Protein AF-A0A7L4YLK4-F1 (afdb_monomer_lite)

Sequence (87 aa):
MRCRPDHPLAHRNVETIRCLVGRNLGWSLMIGHPRSDVTYDGGRLAFIEIADELPDNGIVLLHPGSRRTAKQQMVVDYVTSDLVVQP

Organism: NCBI:txid1891644

Structure (mmCIF, N/CA/C/O backbone):
data_AF-A0A7L4YLK4-F1
#
_entry.id   AF-A0A7L4YLK4-F1
#
loop_
_atom_site.group_PDB
_atom_site.id
_atom_site.type_symbol
_atom_site.label_atom_id
_atom_site.label_alt_id
_atom_site.label_comp_id
_atom_site.label_asym_id
_atom_site.label_entity_id
_atom_site.label_seq_id
_atom_site.pdbx_PDB_ins_code
_atom_site.Cartn_x
_atom_site.Cartn_y
_atom_site.Cartn_z
_atom_site.occupancy
_atom_site.B_iso_or_equiv
_atom_site.auth_seq_id
_atom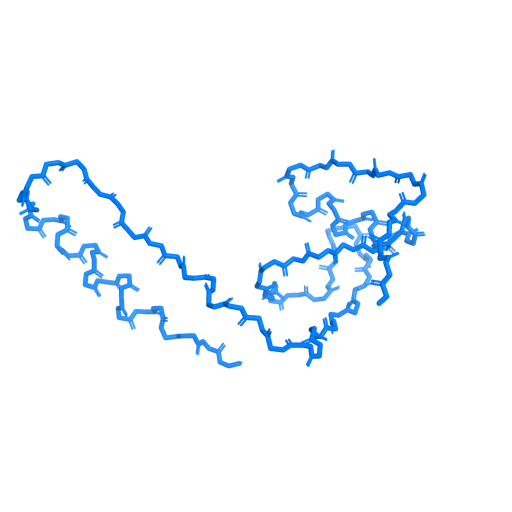_site.auth_comp_id
_atom_site.auth_asym_id
_atom_site.auth_atom_id
_atom_site.pdbx_PDB_model_num
ATOM 1 N N . MET A 1 1 ? 19.287 -10.498 -0.515 1.00 38.78 1 MET A N 1
ATOM 2 C CA . MET A 1 1 ? 19.494 -9.242 -1.273 1.00 38.78 1 MET A CA 1
ATOM 3 C C . MET A 1 1 ? 19.203 -8.077 -0.332 1.00 38.78 1 MET A C 1
ATOM 5 O O . MET A 1 1 ? 18.163 -8.098 0.308 1.00 38.78 1 MET A O 1
ATOM 9 N N . ARG A 1 2 ? 20.123 -7.123 -0.130 1.00 43.31 2 ARG A N 1
ATOM 10 C CA . ARG A 1 2 ? 19.893 -5.992 0.790 1.00 43.31 2 ARG A CA 1
ATOM 11 C C . ARG A 1 2 ? 19.386 -4.804 -0.022 1.00 43.31 2 ARG A C 1
ATOM 13 O O . ARG A 1 2 ? 20.184 -4.034 -0.539 1.00 43.31 2 ARG A O 1
ATOM 20 N N . CYS A 1 3 ? 18.071 -4.686 -0.166 1.00 50.84 3 CYS A N 1
ATOM 21 C CA . CYS A 1 3 ? 17.451 -3.588 -0.900 1.00 50.84 3 CYS A CA 1
ATOM 22 C C . CYS A 1 3 ? 17.485 -2.307 -0.054 1.00 50.84 3 CYS A C 1
ATOM 24 O O . CYS A 1 3 ? 16.558 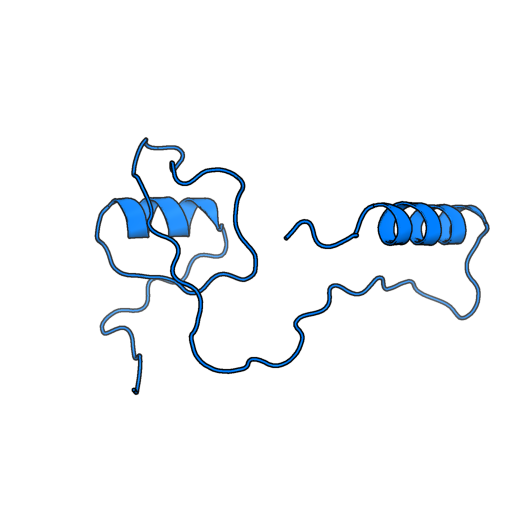-2.025 0.702 1.00 50.84 3 CYS A O 1
ATOM 26 N N . ARG A 1 4 ? 18.581 -1.546 -0.126 1.00 52.41 4 ARG A N 1
ATOM 27 C CA . ARG A 1 4 ? 18.619 -0.168 0.377 1.00 52.41 4 ARG A CA 1
ATOM 28 C C . ARG A 1 4 ? 18.407 0.782 -0.801 1.00 52.41 4 ARG A C 1
ATOM 30 O O . ARG A 1 4 ? 19.170 0.678 -1.754 1.00 52.41 4 ARG A O 1
ATOM 37 N N . PRO A 1 5 ? 17.413 1.684 -0.762 1.00 59.38 5 PRO A N 1
ATOM 38 C CA . PRO A 1 5 ? 17.340 2.760 -1.739 1.00 59.38 5 PRO A CA 1
ATOM 39 C C . PRO A 1 5 ? 18.496 3.736 -1.490 1.00 59.38 5 PRO A C 1
ATOM 41 O O . PRO A 1 5 ? 18.694 4.174 -0.356 1.00 59.38 5 PRO A O 1
ATOM 44 N N . ASP A 1 6 ? 19.242 4.084 -2.539 1.00 63.88 6 ASP A N 1
ATOM 45 C CA . ASP A 1 6 ? 20.358 5.039 -2.456 1.00 63.88 6 ASP A CA 1
ATOM 46 C C . ASP A 1 6 ? 19.880 6.450 -2.072 1.00 63.88 6 ASP A C 1
ATOM 48 O O . ASP A 1 6 ? 20.607 7.213 -1.437 1.00 63.88 6 ASP A O 1
ATOM 52 N N . HIS A 1 7 ? 18.623 6.774 -2.399 1.00 68.31 7 HIS A N 1
ATOM 53 C CA . HIS A 1 7 ? 17.959 8.022 -2.030 1.00 68.31 7 HIS A CA 1
ATOM 54 C C . HIS A 1 7 ? 16.466 7.762 -1.737 1.00 68.31 7 HIS A C 1
ATOM 56 O O . HIS A 1 7 ? 15.662 7.657 -2.665 1.00 68.31 7 HIS A O 1
ATOM 62 N N . PRO A 1 8 ? 16.049 7.603 -0.467 1.00 71.69 8 PRO A N 1
ATOM 63 C CA . PRO A 1 8 ? 14.667 7.258 -0.151 1.00 71.69 8 PRO A CA 1
ATOM 64 C C . PRO A 1 8 ? 13.727 8.442 -0.417 1.00 71.69 8 PRO A C 1
ATOM 66 O O . PRO A 1 8 ? 13.787 9.464 0.265 1.00 71.69 8 PRO A O 1
ATOM 69 N N . LEU A 1 9 ? 12.822 8.280 -1.383 1.00 77.88 9 LEU A N 1
ATOM 70 C CA . LEU A 1 9 ? 11.668 9.159 -1.563 1.00 77.88 9 LEU A CA 1
ATOM 71 C C . LEU A 1 9 ? 10.505 8.611 -0.733 1.00 77.88 9 LEU A C 1
ATOM 73 O O . LEU A 1 9 ? 9.931 7.572 -1.056 1.00 77.88 9 LEU 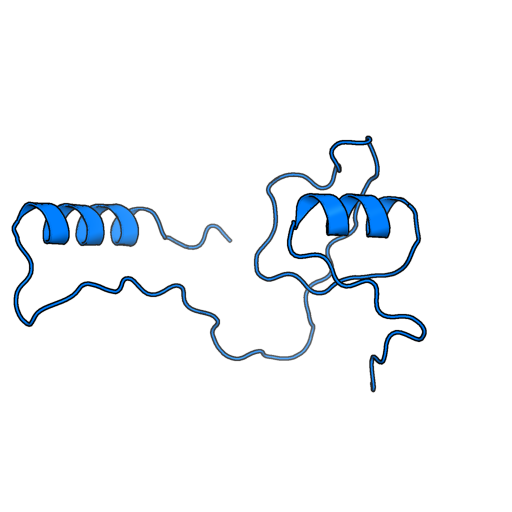A O 1
ATOM 77 N N . ALA A 1 10 ? 10.177 9.293 0.364 1.00 83.19 10 ALA A N 1
ATOM 78 C CA . ALA A 1 10 ? 9.117 8.880 1.276 1.00 83.19 10 ALA A CA 1
ATOM 79 C C . ALA A 1 10 ? 7.878 9.766 1.102 1.00 83.19 10 ALA A C 1
ATOM 81 O O . ALA A 1 10 ? 7.876 10.943 1.461 1.00 83.19 10 ALA A O 1
ATOM 82 N N . HIS A 1 11 ? 6.796 9.177 0.595 1.00 88.88 11 HIS A N 1
ATOM 83 C CA . HIS A 1 11 ? 5.488 9.819 0.481 1.00 88.88 11 HIS A CA 1
ATOM 84 C C . HIS A 1 11 ? 4.418 8.922 1.110 1.00 88.88 11 HIS A C 1
ATOM 86 O O . HIS A 1 11 ? 4.576 7.709 1.166 1.00 88.88 11 HIS A O 1
ATOM 92 N N . ARG A 1 12 ? 3.321 9.507 1.607 1.00 88.75 12 ARG A N 1
ATOM 93 C CA . ARG A 1 12 ? 2.203 8.741 2.202 1.00 88.75 12 ARG A CA 1
ATOM 94 C C . ARG A 1 12 ? 1.073 8.425 1.225 1.00 88.75 12 ARG A C 1
ATOM 96 O O . ARG A 1 12 ? 0.187 7.647 1.551 1.00 88.75 12 ARG A O 1
ATOM 103 N N . ASN A 1 13 ? 1.077 9.053 0.054 1.00 91.56 13 ASN A N 1
ATOM 104 C CA . ASN A 1 13 ? 0.054 8.850 -0.960 1.00 91.56 13 ASN A CA 1
ATOM 105 C C . ASN A 1 13 ? 0.535 7.787 -1.955 1.00 91.56 13 ASN A C 1
ATOM 107 O O . ASN A 1 13 ? 1.554 7.982 -2.621 1.00 91.56 13 ASN A O 1
ATOM 111 N N . VAL A 1 14 ? -0.216 6.687 -2.054 1.00 91.62 14 VAL A N 1
ATOM 112 C CA . VAL A 1 14 ? 0.084 5.567 -2.956 1.00 91.62 14 VAL A CA 1
ATOM 113 C C . VAL A 1 14 ? 0.197 6.011 -4.413 1.00 91.62 14 VAL A C 1
ATOM 115 O O . VAL A 1 14 ? 1.088 5.560 -5.123 1.00 91.62 14 VAL A O 1
ATOM 118 N N . GLU A 1 15 ? -0.635 6.951 -4.851 1.00 93.81 15 GLU A N 1
ATOM 119 C CA . GLU A 1 15 ? -0.633 7.415 -6.233 1.00 93.81 15 GLU A CA 1
ATOM 120 C C . GLU A 1 15 ? 0.561 8.320 -6.527 1.00 93.81 15 GLU A C 1
ATOM 122 O O . GLU A 1 15 ? 1.170 8.221 -7.585 1.00 93.81 15 GLU A O 1
ATOM 127 N N . THR A 1 16 ? 0.988 9.137 -5.562 1.00 94.62 16 THR A N 1
ATOM 128 C CA . THR A 1 16 ? 2.246 9.884 -5.698 1.00 94.62 16 THR A CA 1
ATOM 129 C C . THR A 1 16 ? 3.428 8.932 -5.856 1.00 94.62 16 THR A C 1
ATOM 131 O O . THR A 1 16 ? 4.254 9.137 -6.739 1.00 94.62 16 THR A O 1
ATOM 134 N N . ILE A 1 17 ? 3.492 7.869 -5.048 1.00 93.75 17 ILE A N 1
ATOM 135 C CA . ILE A 1 17 ? 4.534 6.841 -5.173 1.00 93.75 17 ILE A CA 1
ATOM 136 C C . ILE A 1 17 ? 4.473 6.186 -6.559 1.00 93.75 17 ILE A C 1
ATOM 138 O O . ILE A 1 17 ? 5.497 6.097 -7.234 1.00 93.75 17 ILE A O 1
ATOM 142 N N . ARG A 1 18 ? 3.280 5.783 -7.013 1.00 94.38 18 ARG A N 1
ATOM 143 C CA . ARG A 1 18 ? 3.054 5.190 -8.339 1.00 94.38 18 ARG A CA 1
ATOM 144 C C . ARG A 1 18 ? 3.555 6.101 -9.462 1.00 94.38 18 ARG A C 1
ATOM 146 O O . ARG A 1 18 ? 4.338 5.651 -10.291 1.00 94.38 18 ARG A O 1
ATOM 153 N N . CYS A 1 19 ? 3.205 7.385 -9.443 1.00 94.94 19 CYS A N 1
ATOM 154 C CA . CYS A 1 19 ? 3.672 8.384 -10.409 1.00 94.94 19 CYS A CA 1
ATOM 155 C C . CYS A 1 19 ? 5.201 8.591 -10.396 1.00 94.94 19 CYS A C 1
ATOM 157 O O . CYS A 1 19 ? 5.783 8.917 -11.431 1.00 94.94 19 CYS A O 1
ATOM 159 N N . LEU A 1 20 ? 5.869 8.436 -9.245 1.00 94.44 20 LEU A N 1
ATOM 160 C CA . LEU A 1 20 ? 7.335 8.516 -9.149 1.00 94.44 20 LEU A CA 1
ATOM 161 C C . LEU A 1 20 ? 7.999 7.276 -9.760 1.00 94.44 20 LEU A C 1
ATOM 163 O O . LEU A 1 20 ? 8.942 7.405 -10.541 1.00 94.44 20 LEU A O 1
ATOM 167 N N . VAL A 1 21 ? 7.475 6.084 -9.460 1.00 93.75 21 VAL A N 1
ATOM 168 C CA . VAL A 1 21 ? 7.943 4.822 -10.055 1.00 93.75 21 VAL A CA 1
ATOM 169 C C . VAL A 1 21 ? 7.707 4.824 -11.569 1.00 93.75 21 VAL A C 1
ATOM 171 O O . VAL A 1 21 ? 8.625 4.530 -12.327 1.00 93.75 21 VAL A O 1
ATOM 174 N N . GLY A 1 22 ? 6.529 5.258 -12.031 1.00 94.44 22 GLY A N 1
ATOM 175 C CA . GLY A 1 22 ? 6.190 5.358 -13.458 1.00 94.44 22 GLY A CA 1
ATOM 176 C C . GLY A 1 22 ? 7.052 6.363 -14.234 1.00 94.44 22 GLY A C 1
ATOM 177 O O . GLY A 1 22 ? 7.207 6.241 -15.446 1.00 94.44 22 GLY A O 1
ATOM 178 N N . ARG A 1 23 ? 7.672 7.323 -13.534 1.00 93.12 23 ARG A N 1
ATOM 179 C CA . ARG A 1 23 ? 8.686 8.249 -14.072 1.00 93.12 23 ARG A CA 1
ATOM 180 C C . ARG A 1 23 ? 10.119 7.711 -14.007 1.00 93.12 23 ARG A C 1
ATOM 182 O O . ARG A 1 23 ? 11.047 8.456 -14.308 1.00 93.12 23 ARG A O 1
ATOM 189 N N . ASN A 1 24 ? 10.317 6.446 -13.641 1.00 92.19 24 ASN A N 1
ATOM 190 C CA . ASN A 1 24 ? 11.626 5.803 -13.483 1.00 92.19 24 ASN A CA 1
ATOM 191 C C . ASN A 1 24 ? 12.501 6.408 -12.366 1.00 92.19 24 ASN A C 1
ATOM 193 O O . ASN A 1 24 ? 13.726 6.381 -12.456 1.00 92.19 24 ASN A O 1
ATOM 197 N N . LEU A 1 25 ? 11.897 6.935 -11.292 1.00 91.00 25 LEU A N 1
ATOM 198 C CA . LEU A 1 25 ? 12.635 7.472 -10.134 1.00 91.00 25 LEU A CA 1
ATOM 199 C C . LEU A 1 25 ? 12.966 6.411 -9.069 1.00 91.00 25 LEU A C 1
ATOM 201 O O . LEU A 1 25 ? 13.457 6.745 -7.992 1.00 91.00 25 LEU A O 1
ATOM 205 N N . GLY A 1 26 ? 12.693 5.136 -9.352 1.00 90.62 26 GLY A N 1
ATOM 206 C CA . GLY A 1 26 ? 12.989 4.009 -8.473 1.00 90.62 26 GLY A CA 1
ATOM 207 C C . GLY A 1 26 ? 11.899 2.943 -8.515 1.00 90.62 26 GLY A C 1
ATOM 208 O O . GLY A 1 26 ? 11.137 2.853 -9.473 1.00 90.62 26 GLY A O 1
ATOM 209 N N . TRP A 1 27 ? 11.821 2.150 -7.449 1.00 92.56 27 TRP A N 1
ATOM 210 C CA . TRP A 1 27 ? 10.809 1.118 -7.219 1.00 92.56 27 TRP A CA 1
ATOM 211 C C . TRP A 1 27 ? 10.194 1.296 -5.826 1.00 92.56 27 TRP A C 1
ATOM 213 O O . TRP A 1 27 ? 10.728 2.022 -4.984 1.00 92.56 27 TRP A O 1
ATOM 223 N N . SER A 1 28 ? 9.059 0.647 -5.573 1.00 91.62 28 SER A N 1
ATOM 224 C CA . SER A 1 28 ? 8.392 0.678 -4.271 1.00 91.62 28 SER A CA 1
ATOM 225 C C . SER A 1 28 ? 7.793 -0.683 -3.935 1.00 91.62 28 SER A C 1
ATOM 227 O O . SER A 1 28 ? 7.427 -1.435 -4.835 1.00 91.62 28 SER A O 1
ATOM 229 N N . LEU A 1 29 ? 7.687 -0.985 -2.641 1.00 90.44 29 LEU A N 1
ATOM 230 C CA . LEU A 1 29 ? 6.930 -2.131 -2.142 1.00 90.44 29 LEU A CA 1
ATOM 231 C C . LEU A 1 29 ? 5.543 -1.649 -1.746 1.00 90.44 29 LEU A C 1
ATOM 233 O O . LEU A 1 29 ? 5.408 -0.657 -1.028 1.00 90.44 29 LEU A O 1
ATOM 237 N N . MET A 1 30 ? 4.522 -2.366 -2.196 1.00 87.75 30 MET A N 1
ATOM 238 C CA . MET A 1 30 ? 3.132 -2.067 -1.881 1.00 87.75 30 MET A CA 1
ATOM 239 C C . MET A 1 30 ? 2.439 -3.314 -1.355 1.00 87.75 30 MET A C 1
ATOM 241 O O . MET A 1 30 ? 2.727 -4.429 -1.780 1.00 87.75 30 MET A O 1
ATOM 245 N N . ILE A 1 31 ? 1.521 -3.095 -0.420 1.00 86.56 31 ILE A N 1
ATOM 246 C CA . ILE A 1 31 ? 0.583 -4.115 0.031 1.00 86.56 31 ILE A CA 1
ATOM 247 C C . ILE A 1 31 ? -0.672 -3.982 -0.834 1.00 86.56 31 ILE A C 1
ATOM 249 O O . ILE A 1 31 ? -1.269 -2.905 -0.893 1.00 86.56 31 ILE A O 1
ATOM 253 N N . GLY A 1 32 ? -1.054 -5.075 -1.493 1.00 80.56 32 GLY A N 1
ATOM 254 C CA . GLY A 1 32 ? -2.191 -5.134 -2.411 1.00 80.56 32 GLY A CA 1
ATOM 255 C C . GLY A 1 32 ? -1.856 -4.726 -3.849 1.00 80.56 32 GLY A C 1
ATOM 256 O O . GLY A 1 32 ? -0.827 -4.108 -4.128 1.00 80.56 32 GLY A O 1
ATOM 257 N N . HIS A 1 33 ? -2.756 -5.078 -4.769 1.00 80.25 33 HIS A N 1
ATOM 258 C CA . HIS A 1 33 ? -2.614 -4.822 -6.200 1.00 80.25 33 HIS A CA 1
ATOM 259 C C . HIS A 1 33 ? -3.715 -3.858 -6.673 1.00 80.25 33 HIS A C 1
ATOM 261 O O . HIS A 1 33 ? -4.883 -4.245 -6.755 1.00 80.25 33 HIS A O 1
ATOM 267 N N . PRO A 1 34 ? -3.398 -2.580 -6.959 1.00 82.56 34 PRO A N 1
ATOM 268 C CA . PRO A 1 34 ? -4.367 -1.653 -7.529 1.00 82.56 34 PRO A CA 1
ATOM 269 C C . PRO A 1 34 ? -4.929 -2.204 -8.840 1.00 82.56 34 PRO A C 1
ATOM 271 O O . PRO A 1 34 ? -4.189 -2.738 -9.655 1.00 82.56 34 PRO A O 1
ATOM 274 N N . ARG A 1 35 ? -6.222 -1.991 -9.100 1.00 85.25 35 ARG A N 1
ATOM 275 C CA . ARG A 1 35 ? -6.922 -2.523 -10.289 1.00 85.25 35 ARG A CA 1
ATOM 276 C C . ARG A 1 35 ? -6.347 -2.063 -11.644 1.00 85.25 35 ARG A C 1
ATOM 278 O O . ARG A 1 35 ? -6.788 -2.537 -12.683 1.00 85.25 35 ARG A O 1
ATOM 285 N N . SER A 1 36 ? -5.440 -1.088 -11.644 1.00 89.94 36 SER A N 1
ATOM 286 C CA . SER A 1 36 ? -4.852 -0.479 -12.838 1.00 89.94 36 SER A CA 1
ATOM 287 C C . SER A 1 36 ? -3.329 -0.452 -12.738 1.00 89.94 36 SER A C 1
ATOM 289 O O . SER A 1 36 ? -2.762 -0.006 -11.732 1.00 89.94 36 SER A O 1
ATOM 291 N N . ASP A 1 37 ? -2.671 -0.837 -13.826 1.00 92.38 37 ASP A N 1
ATOM 292 C CA . ASP A 1 37 ? -1.235 -0.677 -14.066 1.00 92.38 37 ASP A CA 1
ATOM 293 C C . ASP A 1 37 ? -0.874 0.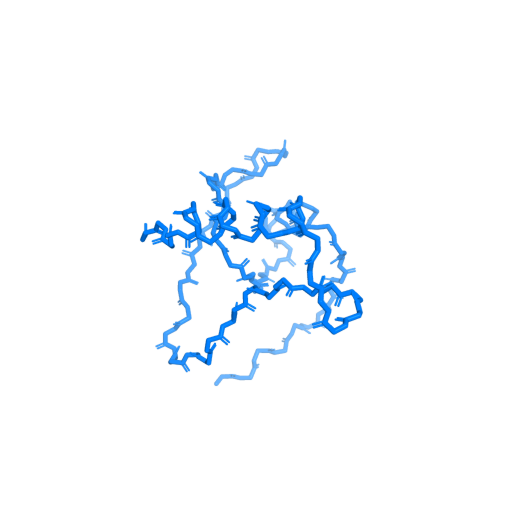749 -14.520 1.00 92.38 37 ASP A C 1
ATOM 295 O O . ASP A 1 37 ? 0.301 1.106 -14.552 1.00 92.38 37 ASP A O 1
ATOM 299 N N . VAL A 1 38 ? -1.872 1.582 -14.833 1.00 95.19 38 VAL A N 1
ATOM 300 C CA . VAL A 1 38 ? -1.691 2.970 -15.279 1.00 95.19 38 VAL A CA 1
ATOM 301 C C . VAL A 1 38 ? -1.798 3.948 -14.106 1.00 95.19 38 VAL A C 1
ATOM 303 O O . VAL A 1 38 ? -2.739 3.871 -13.307 1.00 95.19 38 VAL A O 1
ATOM 306 N N . THR A 1 39 ? -0.837 4.862 -13.997 1.00 95.06 39 THR A N 1
ATOM 307 C CA . THR A 1 39 ? -0.797 5.970 -13.029 1.00 95.06 39 THR A CA 1
ATOM 308 C C . THR A 1 39 ? -1.599 7.172 -13.533 1.00 95.06 39 THR A C 1
ATOM 310 O O . THR A 1 39 ? -1.912 7.279 -14.717 1.00 95.06 39 THR A O 1
ATOM 313 N N . TYR A 1 40 ? -1.951 8.105 -12.652 1.00 94.50 40 TYR A N 1
ATOM 314 C CA . TYR A 1 40 ? -2.812 9.251 -12.971 1.00 94.50 40 TYR A CA 1
ATOM 315 C C . TYR A 1 40 ? -2.210 10.191 -14.013 1.00 94.50 40 TYR A C 1
ATOM 317 O O . TYR A 1 40 ? -2.938 10.857 -14.744 1.00 94.50 40 TYR A O 1
ATOM 325 N N . ASP A 1 41 ? -0.888 10.237 -14.108 1.00 94.50 41 ASP A N 1
ATOM 326 C CA . ASP A 1 41 ? -0.167 10.985 -15.130 1.00 94.50 41 ASP A CA 1
ATOM 327 C C . ASP A 1 41 ? 0.125 10.163 -16.401 1.00 94.50 41 ASP A C 1
ATOM 329 O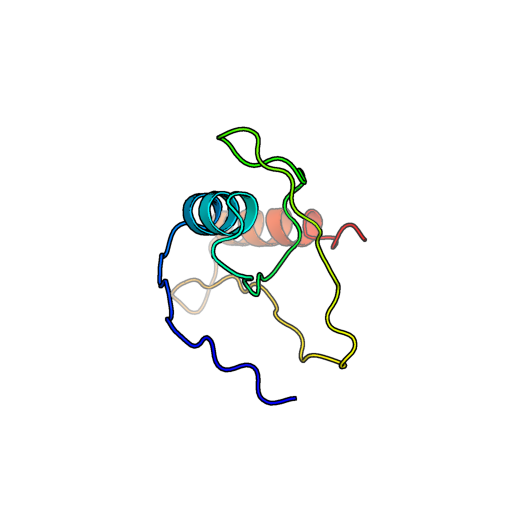 O . ASP A 1 41 ? 0.846 10.632 -17.279 1.00 94.50 41 ASP A O 1
ATOM 333 N N . GLY A 1 42 ? -0.426 8.949 -16.505 1.00 95.31 42 GLY A N 1
ATOM 334 C CA . GLY A 1 42 ? -0.341 8.087 -17.684 1.00 95.31 42 GLY A CA 1
ATOM 335 C C . GLY A 1 42 ? 0.873 7.155 -17.739 1.00 95.31 42 GLY A C 1
ATOM 336 O O . GLY A 1 42 ? 1.062 6.473 -18.746 1.00 95.31 42 GLY A O 1
ATOM 337 N N . GLY A 1 43 ? 1.689 7.096 -16.686 1.00 94.31 43 GLY A N 1
ATOM 338 C CA . GLY A 1 43 ? 2.778 6.127 -16.566 1.00 94.31 43 GLY A CA 1
ATOM 339 C C . GLY A 1 43 ? 2.254 4.695 -16.434 1.00 94.31 43 GLY A C 1
ATOM 340 O O . GLY A 1 43 ? 1.150 4.471 -15.947 1.00 94.31 43 GLY A O 1
ATOM 341 N N . ARG A 1 44 ? 3.044 3.707 -16.864 1.00 94.94 44 ARG A N 1
ATOM 342 C CA . ARG A 1 44 ? 2.725 2.280 -16.696 1.00 94.94 44 ARG A CA 1
ATOM 343 C C . ARG A 1 44 ? 3.638 1.649 -15.660 1.00 94.94 44 ARG A C 1
ATOM 345 O O . ARG A 1 44 ? 4.824 1.965 -15.610 1.00 94.94 44 ARG A O 1
ATOM 352 N N . LEU A 1 45 ? 3.087 0.742 -14.865 1.00 94.81 45 LEU A N 1
ATOM 353 C CA . LEU A 1 45 ? 3.790 0.035 -13.804 1.00 94.81 45 LEU A CA 1
ATOM 354 C C . LEU A 1 45 ? 3.758 -1.470 -14.043 1.00 94.81 45 LEU A C 1
ATOM 356 O O . LEU A 1 45 ? 2.728 -2.028 -14.406 1.00 94.81 45 LEU A O 1
ATOM 360 N N . ALA A 1 46 ? 4.879 -2.128 -13.766 1.00 93.31 46 ALA A N 1
ATOM 361 C CA . ALA A 1 46 ? 4.927 -3.573 -13.609 1.00 93.31 46 ALA A CA 1
ATOM 362 C C . ALA A 1 46 ? 4.850 -3.910 -12.117 1.00 93.31 46 ALA A C 1
ATOM 364 O O . ALA A 1 46 ? 5.609 -3.372 -11.310 1.00 93.31 46 ALA A O 1
ATOM 365 N N . PHE A 1 47 ? 3.939 -4.809 -11.763 1.00 92.19 47 PHE A N 1
ATOM 366 C CA . PHE A 1 47 ? 3.826 -5.366 -10.422 1.00 92.19 47 PHE A CA 1
ATOM 367 C C . PHE A 1 47 ? 4.468 -6.745 -10.411 1.00 92.19 47 PHE A C 1
ATOM 369 O O . PHE A 1 47 ? 4.134 -7.591 -11.238 1.00 92.19 47 PHE A O 1
ATOM 376 N N . ILE A 1 48 ? 5.405 -6.948 -9.491 1.00 90.81 48 ILE A N 1
ATOM 377 C CA . ILE A 1 48 ? 6.157 -8.193 -9.355 1.00 90.81 48 ILE A CA 1
ATOM 378 C C . ILE A 1 48 ? 5.893 -8.718 -7.950 1.00 90.81 48 ILE A C 1
ATOM 380 O O . ILE A 1 48 ? 6.102 -7.996 -6.973 1.00 90.81 48 ILE A O 1
ATOM 384 N N . GLU A 1 49 ? 5.414 -9.954 -7.861 1.00 89.56 49 GLU A N 1
ATOM 385 C CA . GLU A 1 49 ? 5.217 -10.624 -6.580 1.00 89.56 49 GLU A CA 1
ATOM 386 C C . GLU A 1 49 ? 6.561 -10.899 -5.902 1.00 89.56 49 GLU A C 1
ATOM 388 O O . GLU A 1 49 ? 7.575 -11.177 -6.550 1.00 89.56 49 GLU A O 1
ATOM 393 N N . ILE A 1 50 ? 6.574 -10.800 -4.575 1.00 89.50 50 ILE A N 1
ATOM 394 C CA . ILE A 1 50 ? 7.751 -11.145 -3.783 1.00 89.50 50 ILE A CA 1
ATOM 395 C C . ILE A 1 50 ? 7.841 -12.671 -3.752 1.00 89.50 50 ILE A C 1
ATOM 397 O O . ILE A 1 50 ? 6.889 -13.336 -3.369 1.00 89.50 50 ILE A O 1
ATOM 401 N N . ALA A 1 51 ? 8.984 -13.211 -4.175 1.00 91.12 51 ALA A N 1
ATOM 402 C CA . ALA A 1 51 ? 9.183 -14.656 -4.289 1.00 91.12 51 ALA A CA 1
ATOM 403 C C . ALA A 1 51 ? 9.276 -15.376 -2.932 1.00 91.12 51 ALA A C 1
ATOM 405 O O . ALA A 1 51 ? 9.056 -16.583 -2.864 1.00 91.12 51 ALA A O 1
ATOM 406 N N . ASP A 1 52 ? 9.642 -14.647 -1.876 1.00 92.25 52 ASP A N 1
ATOM 407 C CA . ASP A 1 52 ? 9.724 -15.182 -0.520 1.00 92.25 52 ASP A CA 1
ATOM 408 C C . ASP A 1 52 ? 8.320 -15.364 0.073 1.00 92.25 52 ASP A C 1
ATOM 410 O O . ASP A 1 52 ? 7.429 -14.542 -0.146 1.00 92.25 52 ASP A O 1
ATOM 414 N N . GLU A 1 53 ? 8.141 -16.402 0.890 1.00 89.44 53 GLU A N 1
ATOM 415 C CA . GLU A 1 53 ? 6.941 -16.541 1.711 1.00 89.44 53 GLU A CA 1
ATOM 416 C C . GLU A 1 53 ? 6.910 -15.415 2.753 1.00 89.44 53 GLU A C 1
ATOM 418 O O . GLU A 1 53 ? 7.841 -15.239 3.547 1.00 89.44 53 GLU A O 1
ATOM 423 N N . LEU A 1 54 ? 5.843 -14.620 2.725 1.00 86.69 54 LEU A N 1
ATOM 424 C CA . LEU A 1 54 ? 5.646 -13.496 3.630 1.00 86.69 54 LEU A CA 1
ATOM 425 C C . LEU A 1 54 ? 4.594 -13.845 4.684 1.00 86.69 54 LEU A C 1
ATOM 427 O O . LEU A 1 54 ? 3.652 -14.576 4.385 1.00 86.69 54 LEU A O 1
ATOM 431 N N . PRO A 1 55 ? 4.712 -13.306 5.910 1.00 87.31 55 PRO A N 1
ATOM 432 C CA . PRO A 1 55 ? 3.658 -13.453 6.902 1.00 87.31 55 PRO A CA 1
ATOM 433 C C . PRO A 1 55 ? 2.366 -12.778 6.429 1.00 87.31 55 PRO A C 1
ATOM 435 O O . PRO A 1 55 ? 2.409 -11.737 5.766 1.00 87.31 55 PRO A O 1
ATOM 438 N N . ASP A 1 56 ? 1.226 -13.329 6.849 1.00 82.12 56 ASP A N 1
ATOM 439 C CA . ASP A 1 56 ? -0.090 -12.765 6.550 1.00 82.12 56 ASP A CA 1
ATOM 440 C C . ASP A 1 56 ? -0.198 -11.299 6.995 1.00 82.12 56 ASP A C 1
ATOM 442 O O . ASP A 1 56 ? 0.072 -10.936 8.145 1.00 82.12 56 ASP A O 1
ATOM 446 N N . ASN A 1 57 ? -0.654 -10.446 6.078 1.00 80.25 57 ASN A N 1
ATOM 447 C CA . ASN A 1 57 ? -0.866 -9.015 6.284 1.00 80.25 57 ASN A CA 1
ATOM 448 C C . ASN A 1 57 ? -2.366 -8.679 6.363 1.00 80.25 57 ASN A C 1
ATOM 450 O O . ASN A 1 57 ? -2.903 -7.894 5.583 1.00 80.25 57 ASN A O 1
ATOM 454 N N . GLY A 1 58 ? -3.049 -9.286 7.335 1.00 82.56 58 GLY A N 1
ATOM 455 C CA . GLY A 1 58 ? -4.493 -9.140 7.510 1.00 82.56 58 GLY A CA 1
ATOM 456 C C . GLY A 1 58 ? -4.944 -7.717 7.865 1.00 82.56 58 GLY A C 1
ATOM 457 O O . GLY A 1 58 ? -4.359 -7.042 8.714 1.00 82.56 58 GLY A O 1
ATOM 458 N N . ILE A 1 59 ? -6.048 -7.282 7.255 1.00 84.81 59 ILE A N 1
ATOM 459 C CA . ILE A 1 59 ? -6.779 -6.076 7.661 1.00 84.81 59 ILE A CA 1
ATOM 460 C C . ILE A 1 59 ? -7.708 -6.447 8.821 1.00 84.81 59 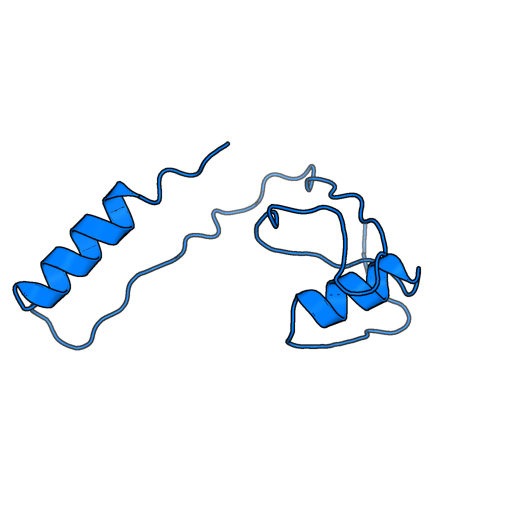ILE A C 1
ATOM 462 O O . ILE A 1 59 ? -8.504 -7.378 8.712 1.00 84.81 59 ILE A O 1
ATOM 466 N N . VAL A 1 60 ? -7.629 -5.707 9.929 1.00 86.62 60 VAL A N 1
ATOM 467 C CA . VAL A 1 60 ? -8.439 -5.962 11.131 1.00 86.62 60 VAL A CA 1
ATOM 468 C C . VAL A 1 60 ? -9.477 -4.868 11.370 1.00 86.62 60 VAL A C 1
ATOM 470 O O . VAL A 1 60 ? -9.214 -3.679 11.187 1.00 86.62 60 VAL A O 1
ATOM 473 N N . LEU A 1 61 ? -10.660 -5.273 11.836 1.00 88.12 61 LEU A N 1
ATOM 474 C CA . LEU A 1 61 ? -11.717 -4.369 12.290 1.00 88.12 61 LEU A CA 1
ATOM 475 C C . LEU A 1 61 ? -11.610 -4.167 13.803 1.00 88.12 61 LEU A C 1
ATOM 477 O O . LEU A 1 61 ? -11.771 -5.107 14.583 1.00 88.12 61 LEU A O 1
ATOM 481 N N . LEU A 1 62 ? -11.378 -2.923 14.222 1.00 89.69 62 LEU A N 1
ATOM 482 C CA . LEU A 1 62 ? -11.286 -2.541 15.630 1.00 89.69 62 LEU A CA 1
ATOM 483 C C . LEU A 1 62 ? -12.485 -1.676 16.028 1.00 89.69 62 LEU A C 1
ATOM 485 O O . LEU A 1 62 ? -12.876 -0.765 15.300 1.00 89.69 62 LEU A O 1
ATOM 489 N N . HIS A 1 63 ? -13.052 -1.935 17.208 1.00 87.44 63 HIS A N 1
ATOM 490 C CA . HIS A 1 63 ? -14.075 -1.085 17.814 1.00 87.44 63 HIS A CA 1
ATOM 491 C C . HIS A 1 63 ? -13.822 -0.926 19.320 1.00 87.44 63 HIS A C 1
ATOM 493 O O . HIS A 1 63 ? -13.292 -1.840 19.953 1.00 87.44 63 HIS A O 1
ATOM 499 N N . PRO A 1 64 ? -14.218 0.207 19.920 1.00 88.56 64 PRO A N 1
ATOM 500 C CA . PRO A 1 64 ? -14.146 0.381 21.364 1.00 88.56 64 PRO A CA 1
ATOM 501 C C . PRO A 1 64 ? -15.224 -0.447 22.087 1.00 88.56 64 PRO A C 1
ATOM 503 O O . PRO A 1 64 ? -16.325 -0.650 21.566 1.00 88.56 64 PRO A O 1
ATOM 506 N N . GLY A 1 65 ? -14.919 -0.873 23.316 1.00 85.62 65 GLY A N 1
ATOM 507 C CA . GLY A 1 65 ? -15.857 -1.541 24.225 1.00 85.62 65 GLY A CA 1
ATOM 508 C C . GLY A 1 65 ? -15.958 -3.061 24.056 1.00 85.62 65 GLY A C 1
ATOM 509 O O . GLY A 1 65 ? -15.532 -3.634 23.059 1.00 85.62 65 GLY A O 1
ATOM 510 N N . SER A 1 66 ? -16.542 -3.722 25.057 1.00 79.19 66 SER A N 1
ATOM 511 C CA . SER A 1 66 ? -16.636 -5.188 25.122 1.00 79.19 66 SER A CA 1
ATOM 512 C C . SER A 1 66 ? -17.799 -5.782 24.321 1.00 79.19 66 SER A C 1
ATOM 514 O O . SER A 1 66 ? -17.785 -6.975 24.029 1.00 79.19 66 SER A O 1
ATOM 516 N N . ARG A 1 67 ? -18.809 -4.979 23.951 1.00 87.94 67 ARG A N 1
ATOM 517 C CA . ARG A 1 67 ? -20.005 -5.452 23.238 1.00 87.94 67 ARG A CA 1
ATOM 518 C C . ARG A 1 67 ? -20.330 -4.569 22.039 1.00 87.94 67 ARG A C 1
ATOM 520 O O . ARG A 1 67 ? -20.484 -3.359 22.179 1.00 87.94 67 ARG A O 1
ATOM 527 N N . ARG A 1 68 ? -20.488 -5.197 20.871 1.00 91.19 68 ARG A N 1
ATOM 528 C CA . ARG A 1 68 ? -20.945 -4.535 19.644 1.00 91.19 68 ARG A CA 1
ATOM 529 C C . ARG A 1 68 ? -22.442 -4.253 19.707 1.00 91.19 68 ARG A C 1
ATOM 531 O O . ARG A 1 68 ? -23.230 -5.074 20.174 1.00 91.19 68 ARG A O 1
ATOM 538 N N . THR A 1 69 ? -22.832 -3.097 19.191 1.00 92.75 69 THR A N 1
ATOM 539 C CA . THR A 1 69 ? -24.220 -2.805 18.820 1.00 92.75 69 THR A CA 1
ATOM 540 C C . THR A 1 69 ? -24.620 -3.619 17.588 1.00 92.75 69 THR A C 1
ATOM 542 O O . THR A 1 69 ? -23.762 -4.052 16.819 1.00 92.75 69 THR A O 1
ATOM 545 N N . ALA A 1 70 ? -25.926 -3.764 17.343 1.00 94.06 70 ALA A N 1
ATOM 546 C CA . ALA A 1 70 ? -26.426 -4.432 16.139 1.00 94.06 70 ALA A CA 1
ATOM 547 C C . ALA A 1 70 ? -25.871 -3.803 14.845 1.00 94.06 70 ALA A C 1
ATOM 549 O O . ALA A 1 70 ? -25.457 -4.519 13.943 1.00 94.06 70 ALA A O 1
ATOM 550 N N . LYS A 1 71 ? -25.765 -2.466 14.783 1.00 92.88 71 LYS A N 1
ATOM 551 C CA . LYS A 1 71 ? -25.197 -1.757 13.621 1.00 92.88 71 LYS A CA 1
ATOM 552 C C . LYS A 1 71 ? -23.717 -2.079 13.404 1.00 92.88 71 LYS A C 1
ATOM 554 O O . LYS A 1 71 ? -23.297 -2.274 12.273 1.00 92.88 71 LYS A O 1
ATOM 559 N N . GLN A 1 72 ? -22.932 -2.142 14.480 1.00 92.94 72 GLN A N 1
ATOM 560 C CA . GLN A 1 72 ? -21.519 -2.524 14.391 1.00 92.94 72 GLN A CA 1
ATOM 561 C C . GLN A 1 72 ? -21.364 -3.975 13.938 1.00 92.94 72 GLN A C 1
ATOM 563 O O . GLN A 1 72 ? -20.488 -4.254 13.128 1.00 92.94 72 GLN A O 1
ATOM 568 N N . GLN A 1 73 ? -22.221 -4.881 14.420 1.00 92.12 73 GLN A N 1
ATOM 569 C CA . GLN A 1 73 ? -22.207 -6.268 13.964 1.00 92.12 73 GLN A CA 1
ATOM 570 C C . GLN A 1 73 ? -22.557 -6.369 12.473 1.00 92.12 73 GLN A C 1
ATOM 572 O O . GLN A 1 73 ? -21.825 -7.020 11.744 1.00 92.12 73 GLN A O 1
ATOM 577 N N . MET A 1 74 ? -23.561 -5.626 11.991 1.00 93.12 74 MET A N 1
ATOM 578 C CA . MET A 1 74 ? -23.889 -5.588 10.558 1.00 93.12 74 MET A CA 1
ATOM 579 C C . MET A 1 74 ? -22.720 -5.120 9.681 1.00 93.12 74 MET A C 1
ATOM 581 O O . MET A 1 74 ? -22.534 -5.652 8.594 1.00 93.12 74 MET A O 1
ATOM 585 N N . VAL A 1 75 ? -21.922 -4.142 10.130 1.00 91.19 75 VAL A N 1
ATOM 586 C CA . VAL A 1 75 ? -20.720 -3.710 9.389 1.00 91.19 75 VAL A CA 1
ATOM 587 C C . VAL A 1 75 ? -19.672 -4.819 9.348 1.00 91.19 75 VAL A C 1
ATOM 589 O O . VAL A 1 75 ? -19.072 -5.036 8.301 1.00 91.19 75 VAL A O 1
ATOM 592 N N . VAL A 1 76 ? -19.460 -5.527 10.463 1.00 90.62 76 VAL A N 1
ATOM 593 C CA . VAL A 1 76 ? -18.549 -6.681 10.499 1.00 90.62 76 VAL A CA 1
ATOM 594 C C . VAL A 1 76 ? -19.022 -7.749 9.520 1.00 90.62 76 VAL A C 1
ATOM 596 O O . VAL A 1 76 ? -18.238 -8.175 8.682 1.00 90.62 76 VAL A O 1
ATOM 599 N N . ASP A 1 77 ? -20.300 -8.119 9.573 1.00 90.94 77 ASP A N 1
ATOM 600 C CA . ASP A 1 77 ? -20.867 -9.157 8.710 1.00 90.94 77 ASP A CA 1
ATOM 601 C C . ASP A 1 77 ? -20.740 -8.776 7.227 1.00 90.94 77 ASP A C 1
ATOM 603 O O . ASP A 1 77 ? -20.288 -9.583 6.417 1.00 90.94 77 ASP A O 1
ATOM 607 N N . TYR A 1 78 ? -21.059 -7.523 6.884 1.00 90.38 78 TYR A N 1
ATOM 608 C CA . TYR A 1 78 ? -20.946 -6.998 5.523 1.00 90.38 78 TYR A CA 1
ATOM 609 C C . TYR A 1 78 ? -19.501 -7.050 5.010 1.00 90.38 78 TYR A C 1
ATOM 611 O O . TYR A 1 78 ? -19.219 -7.660 3.979 1.00 90.38 78 TYR A O 1
ATOM 619 N N . VAL A 1 79 ? -18.564 -6.472 5.767 1.00 89.06 79 VAL A N 1
ATOM 620 C CA . VAL A 1 79 ? -17.157 -6.385 5.361 1.00 89.06 79 VAL A CA 1
ATOM 621 C C . VAL A 1 79 ? -16.517 -7.773 5.304 1.00 89.06 79 VAL A C 1
ATOM 623 O O . VAL A 1 79 ? -15.783 -8.063 4.370 1.00 89.06 79 VAL A O 1
ATOM 626 N N . THR A 1 80 ? -16.813 -8.674 6.240 1.00 85.19 80 THR A N 1
ATOM 627 C CA . THR A 1 80 ? -16.265 -10.038 6.203 1.00 85.19 80 THR A CA 1
ATOM 628 C C . THR A 1 80 ? -16.861 -10.886 5.072 1.00 85.19 80 THR A C 1
ATOM 630 O O . THR A 1 80 ? -16.167 -11.766 4.571 1.00 85.19 80 THR A O 1
ATOM 633 N N . SER A 1 81 ? -18.095 -10.618 4.628 1.00 82.06 81 SER A N 1
ATOM 634 C CA . SER A 1 81 ? -18.697 -11.329 3.488 1.00 82.06 81 SER A CA 1
ATOM 635 C C . SER A 1 81 ? -18.098 -10.941 2.129 1.00 82.06 81 SER A C 1
ATOM 637 O O . SER A 1 81 ? -17.922 -11.812 1.280 1.00 82.06 81 SER A O 1
ATOM 639 N N . ASP A 1 82 ? -17.735 -9.665 1.950 1.00 67.50 82 ASP A N 1
ATOM 640 C CA . ASP A 1 82 ? -17.204 -9.127 0.687 1.00 67.50 82 ASP A CA 1
ATOM 641 C C . ASP A 1 82 ? -15.669 -9.213 0.590 1.00 67.50 82 ASP A C 1
ATOM 643 O O . ASP A 1 82 ? -15.116 -9.179 -0.508 1.00 67.50 82 ASP A O 1
ATOM 647 N N . LEU A 1 83 ? -14.955 -9.356 1.714 1.00 64.38 83 LEU A N 1
ATOM 648 C CA . LEU A 1 83 ? -13.488 -9.472 1.746 1.00 64.38 83 LEU A CA 1
ATOM 649 C C . LEU A 1 83 ? -12.956 -10.855 1.331 1.00 64.38 83 LEU A C 1
ATOM 651 O O . LEU A 1 83 ? -11.832 -11.212 1.690 1.00 64.38 83 LEU A O 1
ATOM 655 N N . VAL A 1 84 ? -13.710 -11.631 0.544 1.00 54.53 84 VAL A N 1
ATOM 656 C CA . VAL A 1 84 ? -13.117 -12.749 -0.197 1.00 54.53 84 VAL A CA 1
ATOM 657 C C . VAL A 1 84 ? -12.019 -12.153 -1.070 1.00 54.53 84 VAL A C 1
ATOM 659 O O . VAL A 1 84 ? -12.309 -11.444 -2.033 1.00 54.53 84 VAL A O 1
ATOM 662 N N . VAL A 1 85 ? -10.768 -12.404 -0.678 1.00 52.38 85 VAL A N 1
ATOM 663 C CA . VAL A 1 85 ? -9.558 -12.057 -1.422 1.00 52.38 85 VAL A CA 1
ATOM 664 C C . VAL A 1 85 ? -9.769 -12.560 -2.845 1.00 52.38 85 VAL A C 1
ATOM 666 O O . VAL A 1 85 ? -9.744 -13.763 -3.095 1.00 52.38 85 VAL A O 1
ATOM 669 N N . GLN A 1 86 ? -10.103 -11.641 -3.752 1.00 37.44 86 GLN A N 1
ATOM 670 C CA . GLN A 1 86 ? -10.150 -11.935 -5.176 1.00 37.44 86 GLN A CA 1
ATOM 671 C C . GLN A 1 86 ? -8.707 -12.305 -5.556 1.00 37.44 86 GLN A C 1
ATOM 673 O O . GLN A 1 86 ? -7.818 -11.504 -5.248 1.00 37.44 86 GLN A O 1
ATOM 678 N N . PRO A 1 87 ? -8.470 -13.511 -6.100 1.00 38.47 87 PRO A N 1
ATOM 679 C CA . PRO A 1 87 ? -7.133 -13.950 -6.478 1.00 38.47 87 PRO A CA 1
ATOM 680 C C . PRO A 1 87 ? -6.536 -13.070 -7.580 1.00 38.47 87 PRO A C 1
ATOM 682 O O . PRO A 1 87 ? -7.315 -12.514 -8.393 1.00 38.47 87 PRO A O 1
#

Secondary structure (DSSP, 8-state):
-----SS----S-HHHHHHHHHTTS-----SS--S-SB-TTS-B------SS-----------SSSS--HHHHHHHHHHHHH-----

Foldseek 3Di:
DDDDDPDDDDDPDPLVQLVCVLVVVDDDDDDDDPPDQAGPVGGGHDDDDDPDDDPDPDDDDDDDDDDDDPVRVVVVVVCVVPPPPDD

Radius of gyration: 17.84 Å; chains: 1; bounding box: 47×28×43 Å

pLDDT: mean 84.12, std 14.33, range [37.44, 95.31]